Protein AF-A0A0P0GBF4-F1 (afdb_monomer_lite)

Radius of gyration: 13.53 Å; chains: 1; bounding box: 32×17×37 Å

Organism: NCBI:txid246787

Structure (mmCIF, N/CA/C/O backbone):
data_AF-A0A0P0GBF4-F1
#
_entry.id   AF-A0A0P0GBF4-F1
#
loop_
_atom_site.group_PDB
_atom_site.id
_atom_site.type_symbol
_atom_site.label_atom_id
_atom_site.label_alt_id
_atom_site.label_comp_id
_atom_site.label_asym_id
_atom_site.label_entity_id
_atom_site.label_seq_id
_atom_site.pdbx_PDB_ins_code
_atom_site.Cartn_x
_atom_site.Cartn_y
_atom_site.Cartn_z
_atom_site.occupancy
_atom_site.B_iso_or_equiv
_atom_site.auth_seq_id
_atom_site.auth_comp_id
_atom_site.auth_asym_id
_atom_site.auth_atom_id
_atom_site.pdbx_PDB_model_num
ATOM 1 N N . MET A 1 1 ? -13.182 -4.576 7.476 1.00 84.69 1 MET A N 1
ATOM 2 C CA . MET A 1 1 ? -11.766 -4.998 7.645 1.00 84.69 1 MET A CA 1
ATOM 3 C C . MET A 1 1 ? -11.003 -4.233 6.599 1.00 84.69 1 MET A C 1
ATOM 5 O O . MET A 1 1 ? -11.416 -4.296 5.452 1.00 84.69 1 MET A O 1
ATOM 9 N N . ILE A 1 2 ? -9.940 -3.513 6.949 1.00 92.69 2 ILE A N 1
ATOM 10 C CA . ILE A 1 2 ? -9.326 -2.624 5.961 1.00 92.69 2 ILE A CA 1
ATOM 11 C C . ILE A 1 2 ? -8.441 -3.426 5.004 1.00 92.69 2 ILE A C 1
ATOM 13 O O . ILE A 1 2 ? -7.512 -4.124 5.417 1.00 92.69 2 ILE A O 1
ATOM 17 N N . THR A 1 3 ? -8.741 -3.326 3.715 1.00 94.44 3 THR A N 1
ATOM 18 C CA . THR A 1 3 ? -7.865 -3.790 2.637 1.00 94.44 3 THR A CA 1
ATOM 19 C C . THR A 1 3 ? -7.118 -2.591 2.080 1.00 94.44 3 THR A C 1
ATOM 21 O O . THR A 1 3 ? -7.738 -1.574 1.767 1.00 94.44 3 THR A O 1
ATOM 24 N N . VAL A 1 4 ? -5.800 -2.707 1.955 1.00 93.56 4 VAL A N 1
ATOM 25 C CA . VAL A 1 4 ? -4.948 -1.644 1.422 1.00 93.56 4 VAL A CA 1
ATOM 26 C C . VAL A 1 4 ? -4.492 -2.005 0.021 1.00 93.56 4 VAL A C 1
ATOM 28 O O . VAL A 1 4 ? -4.109 -3.146 -0.233 1.00 93.56 4 VAL A O 1
ATOM 31 N N . VAL A 1 5 ? -4.535 -1.029 -0.881 1.00 93.62 5 VAL A N 1
ATOM 32 C CA . VAL A 1 5 ? -4.027 -1.143 -2.248 1.00 93.62 5 VAL A CA 1
ATOM 33 C C . VAL A 1 5 ? -2.950 -0.089 -2.464 1.00 93.62 5 VAL A C 1
ATOM 35 O O . VAL A 1 5 ? -3.193 1.096 -2.236 1.00 93.62 5 VAL A O 1
ATOM 38 N N . PHE A 1 6 ? -1.778 -0.519 -2.922 1.00 93.12 6 PHE A N 1
ATOM 39 C CA . PHE A 1 6 ? -0.660 0.358 -3.271 1.00 93.12 6 PHE A CA 1
ATOM 40 C C . PHE A 1 6 ? 0.091 -0.187 -4.487 1.00 93.12 6 PHE A C 1
ATOM 42 O O . PHE A 1 6 ? -0.107 -1.334 -4.891 1.00 93.12 6 PHE A O 1
ATOM 49 N N . TYR A 1 7 ? 0.943 0.646 -5.075 1.00 90.38 7 TYR A N 1
ATOM 50 C CA . TYR A 1 7 ? 1.733 0.303 -6.251 1.00 90.38 7 TYR A CA 1
ATOM 51 C C . TYR A 1 7 ? 3.214 0.453 -5.925 1.00 90.38 7 TYR A C 1
ATOM 53 O O . TYR A 1 7 ? 3.604 1.384 -5.226 1.00 90.38 7 TYR A O 1
ATOM 61 N N . THR A 1 8 ? 4.030 -0.470 -6.421 1.00 88.12 8 THR A N 1
ATOM 62 C CA . THR A 1 8 ? 5.491 -0.346 -6.410 1.00 88.12 8 THR A CA 1
ATOM 63 C C . THR A 1 8 ? 5.991 -0.279 -7.839 1.00 88.12 8 THR A C 1
ATOM 65 O O . THR A 1 8 ? 5.470 -0.986 -8.703 1.00 88.12 8 THR A O 1
ATOM 68 N N . TRP A 1 9 ? 7.025 0.518 -8.073 1.00 84.44 9 TRP A N 1
ATOM 69 C CA . TRP A 1 9 ? 7.624 0.696 -9.389 1.00 84.44 9 TRP A CA 1
ATOM 70 C C . TRP A 1 9 ? 8.998 0.044 -9.414 1.00 84.44 9 TRP A C 1
ATOM 72 O O . TRP A 1 9 ? 9.811 0.259 -8.514 1.00 84.44 9 TRP A O 1
ATOM 82 N N . SER A 1 10 ? 9.254 -0.767 -10.434 1.00 82.50 10 SER A N 1
ATOM 83 C CA . SER A 1 10 ? 10.590 -1.288 -10.713 1.00 82.50 10 SER A CA 1
ATOM 84 C C . SER A 1 10 ? 11.057 -0.787 -12.069 1.00 82.50 10 SER A C 1
ATOM 86 O O . SER A 1 10 ? 10.352 -0.961 -13.065 1.00 82.50 10 SER A O 1
ATOM 88 N N . GLU A 1 11 ? 12.252 -0.206 -12.112 1.00 80.38 11 GLU A N 1
ATOM 89 C CA . GLU A 1 11 ? 12.917 0.127 -13.367 1.00 80.38 11 GLU A CA 1
ATOM 90 C C . GLU A 1 11 ? 13.450 -1.157 -14.014 1.00 80.38 11 GLU A C 1
ATOM 92 O O . GLU A 1 11 ? 14.346 -1.821 -13.489 1.00 80.38 11 GLU A O 1
ATOM 97 N N . GLU A 1 12 ? 12.902 -1.517 -15.170 1.00 74.69 12 GLU A N 1
ATOM 98 C CA . GLU A 1 12 ? 13.441 -2.574 -16.018 1.00 74.69 12 GLU A CA 1
ATOM 99 C C . GLU A 1 12 ? 14.297 -1.954 -17.128 1.00 74.69 12 GLU A C 1
ATOM 101 O O . GLU A 1 12 ? 13.842 -1.095 -17.888 1.00 74.69 12 GLU A O 1
ATOM 106 N N . VAL A 1 13 ? 15.537 -2.426 -17.282 1.00 73.44 13 VAL A N 1
ATOM 107 C CA . VAL A 1 13 ? 16.365 -2.063 -18.441 1.00 73.44 13 VAL A CA 1
ATOM 108 C C . VAL A 1 13 ? 15.890 -2.878 -19.643 1.00 73.44 13 VAL A C 1
ATOM 110 O O . VAL A 1 13 ? 16.094 -4.091 -19.700 1.00 73.44 13 VAL A O 1
ATOM 113 N N . LYS A 1 14 ? 15.267 -2.221 -20.628 1.00 73.69 14 LYS A N 1
ATOM 114 C CA . LYS A 1 14 ? 14.820 -2.859 -21.876 1.00 73.69 14 LYS A CA 1
ATOM 115 C C . LYS A 1 14 ? 15.619 -2.337 -23.054 1.00 73.69 14 LYS A C 1
ATOM 117 O O . LYS A 1 14 ? 15.329 -1.270 -23.587 1.00 73.69 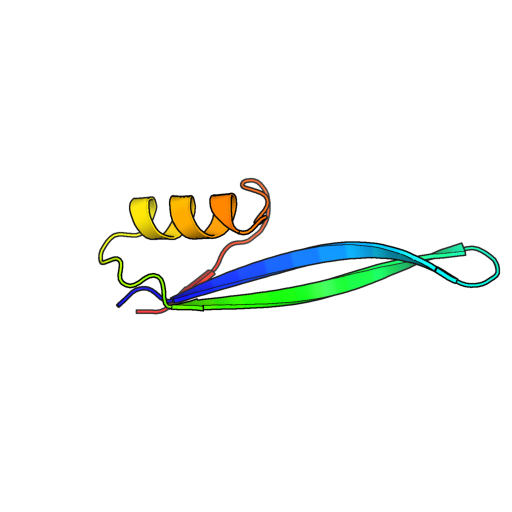14 LYS A O 1
ATOM 122 N N . GLY A 1 15 ? 16.602 -3.133 -23.481 1.00 74.25 15 GLY A N 1
ATOM 123 C CA . GLY A 1 15 ? 17.410 -2.900 -24.680 1.00 74.25 15 GLY A CA 1
ATOM 124 C C . GLY A 1 15 ? 18.182 -1.581 -24.633 1.00 74.25 15 GLY A C 1
ATOM 125 O O . GLY A 1 15 ? 19.343 -1.564 -24.239 1.00 74.25 15 GLY A O 1
ATOM 126 N N . ASN A 1 16 ? 17.519 -0.486 -25.018 1.00 71.38 16 ASN A N 1
ATOM 127 C CA . ASN A 1 16 ? 18.108 0.840 -25.208 1.00 71.38 16 ASN A CA 1
ATOM 128 C C . ASN A 1 16 ? 17.533 1.922 -24.263 1.00 71.38 16 ASN A C 1
ATOM 130 O O . ASN A 1 16 ? 17.798 3.102 -24.480 1.00 71.38 16 ASN A O 1
ATOM 134 N N . GLY A 1 17 ? 16.745 1.563 -23.241 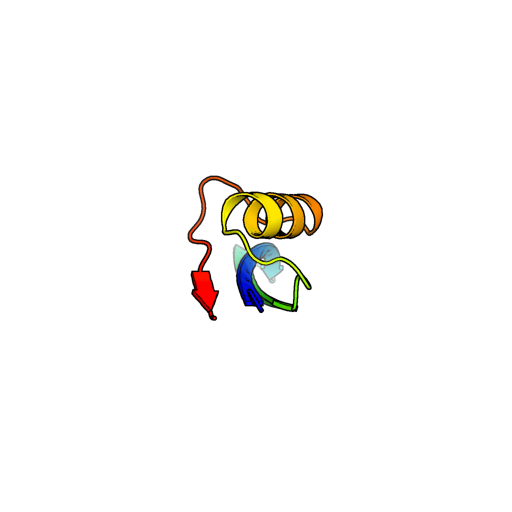1.00 73.19 17 GLY A N 1
ATOM 135 C CA . GLY A 1 17 ? 16.188 2.527 -22.282 1.00 73.19 17 GLY A CA 1
ATOM 136 C C . GLY A 1 17 ? 15.654 1.903 -20.988 1.00 73.19 17 GLY A C 1
ATOM 137 O O . GLY A 1 17 ? 15.695 0.683 -20.811 1.00 73.19 17 GLY A O 1
ATOM 138 N N . PHE A 1 18 ? 15.152 2.762 -20.096 1.00 72.25 18 PHE A N 1
ATOM 139 C CA . PHE A 1 18 ? 14.457 2.379 -18.865 1.00 72.25 18 PHE A CA 1
ATOM 140 C C . PHE A 1 18 ? 12.951 2.302 -19.128 1.00 72.25 18 PHE A C 1
ATOM 142 O O . PHE A 1 18 ? 12.381 3.202 -19.745 1.00 72.25 18 PHE A O 1
ATOM 149 N N . ALA A 1 19 ? 12.316 1.222 -18.684 1.00 76.56 19 ALA A N 1
ATOM 150 C CA . ALA A 1 19 ? 10.868 1.085 -18.646 1.00 76.56 19 ALA A CA 1
ATOM 151 C C . ALA A 1 19 ? 10.439 0.913 -17.188 1.00 76.56 19 ALA A C 1
ATOM 153 O O . 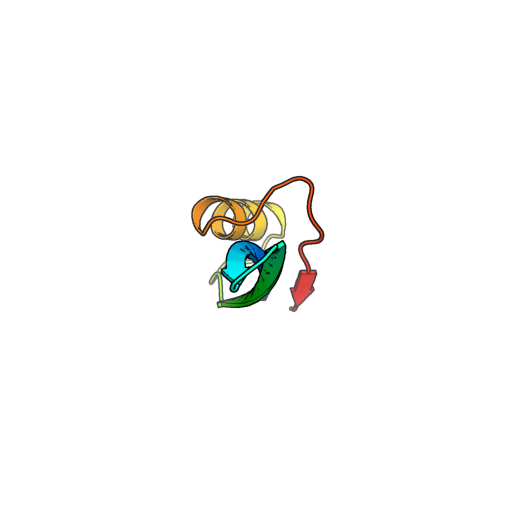ALA A 1 19 ? 10.924 0.012 -16.506 1.00 76.56 19 ALA A O 1
ATOM 154 N N . GLU A 1 20 ? 9.532 1.759 -16.712 1.00 79.06 20 GLU A N 1
ATOM 155 C CA . GLU A 1 20 ? 8.930 1.589 -15.393 1.00 79.06 20 GLU A CA 1
ATOM 156 C C . GLU A 1 20 ? 7.832 0.524 -15.478 1.00 79.06 20 GLU A C 1
ATOM 158 O O . GLU A 1 20 ? 6.926 0.606 -16.310 1.00 79.06 20 GLU A O 1
ATOM 163 N N . SER A 1 21 ? 7.935 -0.502 -14.637 1.00 82.56 21 SER A N 1
ATOM 164 C CA . SER A 1 21 ? 6.918 -1.541 -14.494 1.00 82.56 21 SER A CA 1
ATOM 165 C C . SER A 1 21 ? 6.191 -1.343 -13.168 1.00 82.56 21 SER A C 1
ATOM 167 O O .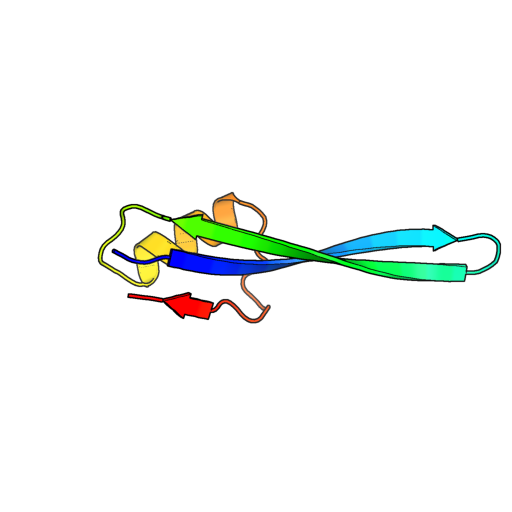 SER A 1 21 ? 6.816 -1.385 -12.104 1.00 82.56 21 SER A O 1
ATOM 169 N N . GLU A 1 22 ? 4.879 -1.105 -13.228 1.00 87.12 22 GLU A N 1
ATOM 170 C CA . GLU A 1 22 ? 4.032 -1.022 -12.038 1.00 87.12 22 GLU A CA 1
ATOM 171 C C . GLU A 1 22 ? 3.651 -2.417 -11.540 1.00 87.12 22 GLU A C 1
ATOM 173 O O . GLU A 1 22 ? 3.228 -3.291 -12.297 1.00 87.12 22 GLU A O 1
ATOM 178 N N . THR A 1 23 ? 3.756 -2.627 -10.232 1.00 89.62 23 THR A N 1
ATOM 179 C CA . THR A 1 23 ? 3.211 -3.807 -9.559 1.00 89.62 23 THR A CA 1
ATOM 180 C C . THR A 1 23 ? 2.168 -3.362 -8.551 1.00 89.62 23 THR A C 1
ATOM 182 O O . THR A 1 23 ? 2.469 -2.622 -7.616 1.00 89.62 23 THR A O 1
ATOM 185 N N . ARG A 1 24 ? 0.931 -3.824 -8.738 1.00 91.94 24 ARG A N 1
ATOM 186 C CA . ARG A 1 24 ? -0.180 -3.576 -7.819 1.00 91.94 24 ARG A CA 1
ATOM 187 C C . ARG A 1 24 ? -0.168 -4.587 -6.677 1.00 91.94 24 ARG A C 1
ATOM 189 O O . ARG A 1 24 ? -0.227 -5.789 -6.919 1.00 91.94 24 ARG A O 1
ATOM 196 N N . HIS A 1 25 ? -0.223 -4.092 -5.448 1.00 90.69 25 HIS A N 1
ATOM 197 C CA . HIS A 1 25 ? -0.357 -4.888 -4.232 1.00 90.69 25 HIS A CA 1
ATOM 198 C C . HIS A 1 25 ? -1.731 -4.670 -3.612 1.00 90.69 25 HIS A C 1
ATOM 200 O O . HIS A 1 25 ? -2.224 -3.544 -3.557 1.00 90.69 25 HIS A O 1
ATOM 206 N N . GLU A 1 26 ? -2.361 -5.744 -3.144 1.00 94.69 26 GLU A N 1
ATOM 207 C CA . GLU A 1 26 ? -3.632 -5.695 -2.421 1.00 94.69 26 GLU A CA 1
ATOM 208 C C . GLU A 1 26 ? -3.544 -6.593 -1.189 1.00 94.69 26 GLU A C 1
ATOM 210 O O . GLU A 1 26 ? -3.382 -7.807 -1.306 1.00 94.69 26 GLU A O 1
ATOM 215 N N . ILE A 1 27 ? -3.617 -5.982 -0.006 1.00 91.38 27 ILE A N 1
ATOM 216 C CA . ILE A 1 27 ? -3.356 -6.651 1.270 1.00 91.38 27 ILE A CA 1
ATOM 217 C C . ILE A 1 27 ? -4.563 -6.493 2.187 1.00 91.38 27 ILE A C 1
ATOM 219 O O . ILE A 1 27 ? -4.926 -5.382 2.577 1.00 91.38 27 ILE A O 1
ATOM 223 N N . ALA A 1 28 ? -5.160 -7.616 2.581 1.00 93.00 28 ALA A N 1
ATOM 224 C CA . ALA A 1 28 ? -6.121 -7.653 3.675 1.00 93.00 28 ALA A CA 1
ATOM 225 C C . ALA A 1 28 ? -5.358 -7.541 5.002 1.00 93.00 28 ALA A C 1
ATOM 227 O O . ALA A 1 28 ? -4.667 -8.469 5.414 1.00 93.00 28 ALA A O 1
ATOM 228 N N . THR A 1 29 ? -5.456 -6.388 5.664 1.00 89.94 29 THR A N 1
ATOM 229 C CA . THR A 1 29 ? -4.579 -6.069 6.807 1.00 89.94 29 THR A CA 1
ATOM 230 C C . THR A 1 29 ? -5.023 -6.705 8.124 1.00 89.94 29 THR A C 1
ATOM 232 O O . THR A 1 29 ? -4.255 -6.749 9.081 1.00 89.94 29 THR A O 1
ATOM 235 N N . GLY A 1 30 ? -6.280 -7.150 8.217 1.00 89.75 30 GLY A N 1
ATOM 236 C CA . GLY A 1 30 ? -6.890 -7.553 9.489 1.00 89.75 30 GLY A CA 1
ATOM 237 C C . GLY A 1 30 ? -7.069 -6.398 10.487 1.00 89.75 30 GLY A C 1
ATOM 238 O O . GLY A 1 30 ? -7.489 -6.640 11.616 1.00 89.75 30 GLY A O 1
ATOM 239 N N . LYS A 1 31 ? -6.766 -5.154 10.089 1.00 92.12 31 LYS A N 1
ATOM 240 C CA . LYS A 1 31 ? -6.861 -3.953 10.923 1.00 92.12 31 LYS A CA 1
ATOM 241 C C . LYS A 1 31 ? -8.211 -3.262 10.780 1.00 92.12 31 LYS A C 1
ATOM 243 O O . LYS A 1 31 ? -8.935 -3.442 9.789 1.00 92.12 31 LYS A O 1
ATOM 248 N N . THR A 1 32 ? -8.547 -2.471 11.796 1.00 89.38 32 THR A N 1
ATOM 249 C CA . THR A 1 32 ? -9.801 -1.707 11.873 1.00 89.38 32 THR A CA 1
ATOM 250 C C . THR A 1 32 ? -9.604 -0.205 11.723 1.00 89.38 32 THR A C 1
ATOM 252 O O . THR A 1 32 ? -10.584 0.486 11.456 1.00 89.38 32 THR A O 1
ATOM 255 N N . THR A 1 33 ? -8.375 0.299 11.860 1.00 93.00 33 THR A N 1
ATOM 256 C CA . THR A 1 33 ? -8.042 1.717 11.662 1.00 93.00 33 THR A CA 1
ATOM 257 C C . THR A 1 33 ? -7.140 1.915 10.446 1.00 93.00 33 THR A C 1
ATOM 259 O O . THR A 1 33 ? -6.418 1.007 10.021 1.00 93.00 33 THR A O 1
ATOM 262 N N . ILE A 1 34 ? -7.212 3.108 9.854 1.00 91.62 34 ILE A N 1
ATOM 263 C CA . ILE A 1 34 ? -6.434 3.458 8.662 1.00 91.62 34 ILE A CA 1
ATOM 264 C C . ILE A 1 34 ? -4.949 3.560 9.019 1.00 91.62 34 ILE A C 1
ATOM 266 O O . ILE A 1 34 ? -4.113 3.126 8.238 1.00 91.62 34 ILE A O 1
ATOM 270 N N . GLU A 1 35 ? -4.626 4.068 10.207 1.00 92.44 35 GLU A N 1
ATOM 271 C CA . GLU A 1 35 ? -3.260 4.230 10.702 1.00 92.44 35 GLU A CA 1
ATOM 272 C C . GLU A 1 35 ? -2.538 2.880 10.808 1.00 92.44 35 GLU A C 1
ATOM 274 O O . GLU A 1 35 ? -1.446 2.715 10.270 1.00 92.44 35 GLU A O 1
ATOM 279 N N . GLU A 1 36 ? -3.175 1.874 11.415 1.00 92.50 36 GLU A N 1
ATOM 280 C CA . GLU A 1 36 ? -2.598 0.528 11.502 1.00 92.50 36 GLU A CA 1
ATOM 281 C C . GLU A 1 36 ? -2.487 -0.133 10.120 1.00 92.50 36 GLU A C 1
ATOM 283 O O . GLU A 1 36 ? -1.540 -0.868 9.841 1.00 92.50 36 GLU A O 1
ATOM 288 N N . ALA A 1 37 ? -3.466 0.102 9.241 1.00 92.38 37 ALA A N 1
ATOM 289 C CA . ALA A 1 37 ? -3.445 -0.422 7.881 1.00 92.38 37 ALA A CA 1
ATOM 290 C C . ALA A 1 37 ? -2.326 0.223 7.039 1.00 92.38 37 ALA A C 1
ATOM 292 O O . ALA A 1 37 ? -1.689 -0.455 6.230 1.00 92.38 37 ALA A O 1
ATOM 293 N N . PHE A 1 38 ? -2.048 1.508 7.260 1.00 92.31 38 PHE A N 1
ATOM 294 C CA . PHE A 1 38 ? -0.947 2.239 6.641 1.00 92.31 38 PHE A CA 1
ATOM 295 C C . PHE A 1 38 ? 0.412 1.677 7.066 1.00 92.31 38 PHE A C 1
ATOM 297 O O . PHE A 1 38 ? 1.248 1.412 6.205 1.00 92.31 38 PHE A O 1
ATOM 304 N N . GLU A 1 39 ? 0.619 1.407 8.359 1.00 93.75 39 GLU A N 1
ATOM 305 C CA . GLU A 1 39 ? 1.853 0.771 8.845 1.00 93.75 39 GLU A CA 1
ATOM 306 C C . GLU A 1 39 ? 2.105 -0.583 8.166 1.00 93.75 39 GLU A C 1
ATOM 308 O O . GLU A 1 39 ? 3.230 -0.878 7.755 1.00 93.75 39 GLU A O 1
ATOM 313 N N . VAL A 1 40 ? 1.049 -1.385 7.975 1.00 91.94 40 VAL A N 1
ATOM 314 C CA . VAL A 1 40 ? 1.139 -2.653 7.237 1.00 91.94 40 VAL A CA 1
ATOM 315 C C . VAL A 1 40 ? 1.558 -2.411 5.788 1.00 91.94 40 VAL A C 1
ATOM 317 O O . VAL A 1 40 ? 2.439 -3.111 5.293 1.00 91.94 40 VAL A O 1
ATOM 320 N N . ALA A 1 41 ? 0.976 -1.428 5.101 1.00 92.06 41 ALA A N 1
ATOM 321 C CA . ALA A 1 41 ? 1.328 -1.122 3.717 1.00 92.06 41 ALA A CA 1
ATOM 322 C C . ALA A 1 41 ? 2.792 -0.681 3.577 1.00 92.06 41 ALA A C 1
ATOM 324 O O . ALA A 1 41 ? 3.519 -1.228 2.747 1.00 92.06 41 ALA A O 1
ATOM 325 N N . VAL A 1 42 ? 3.252 0.236 4.433 1.00 92.75 42 VAL A N 1
ATOM 326 C CA . VAL A 1 42 ? 4.645 0.711 4.442 1.00 92.75 42 VAL A CA 1
ATOM 327 C C . VAL A 1 42 ? 5.609 -0.437 4.747 1.00 92.75 42 VAL A C 1
ATOM 329 O O . VAL A 1 42 ? 6.613 -0.601 4.058 1.00 92.75 42 VAL A O 1
ATOM 332 N N . SER A 1 43 ? 5.271 -1.308 5.704 1.00 92.31 43 SER A N 1
ATOM 333 C CA . SER A 1 43 ? 6.061 -2.511 5.995 1.00 92.31 43 SER A CA 1
ATOM 334 C C . SER A 1 43 ? 6.123 -3.500 4.822 1.00 92.31 43 SER A C 1
ATOM 336 O O . SER A 1 43 ? 7.031 -4.328 4.790 1.00 92.31 43 SER A O 1
ATOM 338 N N . ASN A 1 44 ? 5.180 -3.437 3.878 1.00 89.75 44 ASN A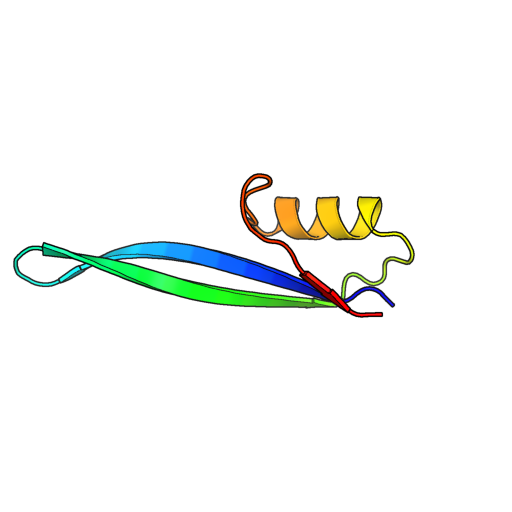 N 1
ATOM 339 C CA . ASN A 1 44 ? 5.154 -4.254 2.661 1.00 89.75 44 ASN A CA 1
ATOM 340 C C . ASN A 1 44 ? 5.777 -3.542 1.445 1.00 89.75 44 ASN A C 1
ATOM 342 O O . ASN A 1 44 ? 5.660 -4.028 0.322 1.00 89.75 44 ASN A O 1
ATOM 346 N N . GLY A 1 45 ? 6.461 -2.414 1.655 1.00 88.50 45 GLY A N 1
ATOM 347 C CA . GLY A 1 45 ? 7.177 -1.697 0.600 1.00 88.50 45 GLY A CA 1
ATOM 348 C C . GLY A 1 45 ? 6.363 -0.610 -0.095 1.00 88.50 45 GLY A C 1
ATOM 349 O O . GLY A 1 45 ? 6.821 -0.076 -1.102 1.00 88.50 45 GLY A O 1
ATOM 350 N N . ALA A 1 46 ? 5.186 -0.249 0.427 1.00 91.25 46 ALA A N 1
ATOM 351 C CA . ALA A 1 46 ? 4.503 0.955 -0.025 1.00 91.25 46 ALA A CA 1
ATOM 352 C C . ALA A 1 46 ? 5.346 2.191 0.313 1.00 91.25 46 ALA A C 1
ATOM 354 O O . ALA A 1 46 ? 5.826 2.346 1.439 1.00 91.25 46 ALA A O 1
ATOM 355 N N . ASN A 1 47 ? 5.485 3.097 -0.647 1.00 90.69 47 ASN A N 1
ATOM 356 C CA . ASN A 1 47 ? 6.073 4.402 -0.401 1.00 90.69 47 ASN A CA 1
ATOM 357 C C . ASN A 1 47 ? 5.034 5.307 0.297 1.00 90.69 47 ASN A C 1
ATOM 359 O O . ASN A 1 47 ? 3.956 5.525 -0.259 1.00 90.69 47 ASN A O 1
ATOM 363 N N . PRO A 1 48 ? 5.340 5.867 1.483 1.00 88.62 48 PRO A N 1
ATOM 364 C CA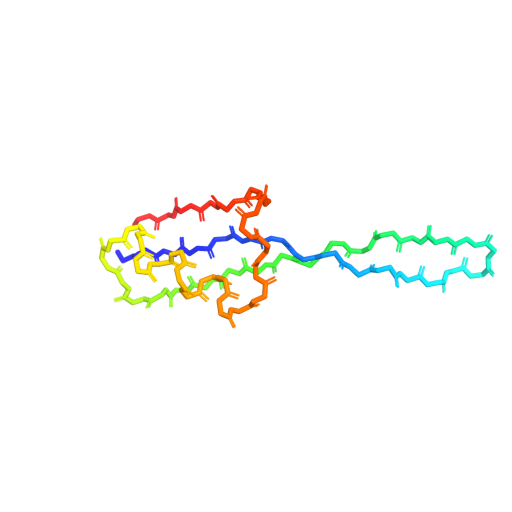 . PRO A 1 48 ? 4.446 6.766 2.219 1.00 88.62 48 PRO A CA 1
ATOM 365 C C . PRO A 1 48 ? 3.977 8.003 1.446 1.00 88.62 48 PRO A C 1
ATOM 367 O O . PRO A 1 48 ? 2.960 8.593 1.802 1.00 88.62 48 PRO A O 1
ATOM 370 N N . LEU A 1 49 ? 4.754 8.434 0.448 1.00 88.31 49 LEU A N 1
ATOM 371 C CA . LEU A 1 49 ? 4.464 9.618 -0.361 1.00 88.31 49 LEU A CA 1
ATOM 372 C C . LEU A 1 49 ? 3.596 9.303 -1.586 1.00 88.31 49 LEU A C 1
ATOM 374 O O . LEU A 1 49 ? 3.089 10.229 -2.220 1.00 88.31 49 LEU A O 1
ATOM 378 N N . ASP A 1 50 ? 3.417 8.021 -1.908 1.00 86.81 50 ASP A N 1
ATOM 379 C CA . ASP A 1 50 ? 2.603 7.583 -3.035 1.00 86.81 50 ASP A CA 1
ATOM 380 C C . ASP A 1 50 ? 1.127 7.446 -2.642 1.00 86.81 50 ASP A C 1
ATOM 382 O O . ASP A 1 50 ? 0.726 7.519 -1.477 1.00 86.81 50 ASP A O 1
ATOM 386 N N . THR A 1 51 ? 0.274 7.242 -3.646 1.00 87.62 51 THR A N 1
ATOM 387 C CA . THR A 1 51 ? -1.156 7.035 -3.411 1.00 87.62 51 THR A CA 1
ATOM 388 C C . THR A 1 51 ? -1.408 5.650 -2.818 1.00 87.62 51 THR A C 1
ATOM 390 O O . THR A 1 51 ? -1.208 4.631 -3.480 1.00 87.62 51 THR A O 1
ATOM 393 N N . ILE A 1 52 ? -1.935 5.625 -1.594 1.00 92.00 52 ILE A N 1
ATOM 394 C CA . ILE A 1 52 ? -2.392 4.416 -0.904 1.00 92.00 52 ILE A CA 1
ATOM 395 C C . ILE A 1 52 ? -3.915 4.477 -0.777 1.00 92.00 52 ILE A C 1
ATOM 397 O O . ILE A 1 52 ? -4.472 5.456 -0.280 1.00 92.00 52 ILE A O 1
ATOM 401 N N . GLN A 1 53 ? -4.602 3.434 -1.241 1.00 93.56 53 GLN A N 1
ATOM 402 C CA . GLN A 1 53 ? -6.063 3.347 -1.212 1.00 93.56 53 GLN A CA 1
ATOM 403 C C . GLN A 1 53 ? -6.536 2.364 -0.139 1.00 93.56 53 GLN A C 1
ATOM 405 O O . GLN A 1 53 ? -5.951 1.295 0.034 1.00 93.56 53 GLN A O 1
ATOM 410 N N . TYR A 1 54 ? -7.648 2.693 0.522 1.00 92.88 54 TYR A N 1
ATOM 411 C CA . TYR A 1 54 ? -8.252 1.886 1.584 1.00 92.88 54 TYR A CA 1
ATOM 412 C C . TYR A 1 54 ? -9.666 1.451 1.189 1.00 92.88 54 TYR A C 1
ATOM 414 O O . TYR A 1 54 ? -10.469 2.266 0.735 1.00 92.88 54 TYR A O 1
ATOM 422 N N . LYS A 1 55 ? -9.976 0.166 1.378 1.00 91.62 55 LYS A N 1
ATOM 423 C CA . LYS A 1 55 ? -11.311 -0.427 1.188 1.00 91.62 55 LYS A CA 1
ATOM 424 C C . LYS A 1 55 ? -11.789 -1.032 2.512 1.00 91.62 55 LYS A C 1
ATOM 426 O O . LYS A 1 55 ? -10.966 -1.602 3.228 1.00 91.62 55 LYS A O 1
ATOM 431 N N . PHE A 1 56 ? -13.082 -0.922 2.829 1.00 87.38 56 PHE A N 1
ATOM 432 C CA . PHE A 1 56 ? -13.665 -1.298 4.131 1.00 87.38 56 PHE A CA 1
ATOM 433 C C . PHE A 1 56 ? -14.501 -2.576 4.088 1.00 87.38 56 PHE A C 1
ATOM 435 O O . PHE A 1 56 ? -15.215 -2.758 3.077 1.00 87.38 56 PHE A O 1
#

Sequence (56 aa):
MITVVFYTWSEEVKGNGFAESETRHEIATGKTTIEEAFEVAVSNGANPLDTIQYKF

Secondary structure (DSSP, 8-state):
--EEEEEEEEEEEETTEEEEEEEEEEEE---SSHHHHHHHHHHTT--TTS--EEE-

Foldseek 3Di:
DKKKKAWDWDWDDDDPDTDIDIDIDIDDQVDDDPVSVVVVCVVVVHDPVGDMDIDD

pLDDT: mean 87.76, std 6.68, range [71.38, 94.69]